Protein AF-A0A5K1GUT3-F1 (afdb_monomer_lite)

Radius of gyration: 10.03 Å; chains: 1; bounding box: 24×22×24 Å

pLDDT: mean 95.49, std 4.6, range [76.5, 98.56]

Structure (mmCIF, N/CA/C/O backbone):
data_AF-A0A5K1GUT3-F1
#
_entry.id   AF-A0A5K1GUT3-F1
#
loop_
_atom_site.group_PDB
_atom_site.id
_atom_site.type_symbol
_atom_site.label_atom_id
_atom_site.label_alt_id
_atom_site.label_comp_id
_atom_site.label_asym_id
_atom_site.label_entity_id
_atom_site.label_seq_id
_atom_site.pdbx_PDB_ins_code
_atom_site.Cartn_x
_atom_site.Cartn_y
_atom_site.Cartn_z
_atom_site.occupancy
_atom_site.B_iso_or_equiv
_atom_site.auth_seq_id
_atom_site.auth_comp_id
_atom_site.auth_asym_id
_atom_site.auth_atom_id
_atom_site.pdbx_PDB_model_num
ATOM 1 N N . ASN A 1 1 ? -19.681 -5.691 1.987 1.00 76.50 1 ASN A N 1
ATOM 2 C CA . ASN A 1 1 ? -18.579 -5.613 2.965 1.00 76.50 1 ASN A CA 1
ATOM 3 C C . ASN A 1 1 ? -17.509 -6.606 2.540 1.00 76.50 1 ASN A C 1
ATOM 5 O O . ASN A 1 1 ? -17.901 -7.636 2.003 1.00 76.50 1 ASN A O 1
ATOM 9 N N . VAL A 1 2 ? -16.220 -6.293 2.695 1.00 93.69 2 VAL A N 1
ATOM 10 C CA . VAL A 1 2 ? -15.106 -7.205 2.356 1.00 93.69 2 VAL A CA 1
ATOM 11 C C . VAL A 1 2 ? -14.227 -7.420 3.583 1.00 93.69 2 VAL A C 1
ATOM 13 O O . VAL A 1 2 ? -14.091 -6.508 4.394 1.00 93.69 2 VAL A O 1
ATOM 16 N N . ASP A 1 3 ? -13.615 -8.596 3.700 1.00 96.94 3 ASP A N 1
ATOM 17 C CA . ASP A 1 3 ? -12.814 -8.966 4.879 1.00 96.94 3 ASP A CA 1
ATOM 18 C C . ASP A 1 3 ? -11.357 -8.475 4.807 1.00 96.94 3 ASP A C 1
ATOM 20 O O . ASP A 1 3 ? -10.614 -8.552 5.783 1.00 96.94 3 ASP A O 1
ATOM 24 N N . GLY A 1 4 ? -10.930 -7.962 3.651 1.00 97.62 4 GLY A N 1
ATOM 25 C CA . GLY A 1 4 ? -9.589 -7.429 3.455 1.00 97.62 4 GLY A CA 1
ATOM 26 C C . GLY A 1 4 ? -9.404 -6.768 2.093 1.00 97.62 4 GLY A C 1
ATOM 27 O O . GLY A 1 4 ? -10.149 -7.022 1.144 1.00 97.62 4 GLY A O 1
ATOM 28 N N . ILE A 1 5 ? -8.389 -5.913 1.998 1.00 98.44 5 ILE A N 1
ATOM 29 C CA . ILE A 1 5 ? -8.017 -5.178 0.790 1.00 98.44 5 ILE A CA 1
ATOM 30 C C . ILE A 1 5 ? -6.565 -5.505 0.444 1.00 98.44 5 ILE A C 1
ATOM 32 O O . 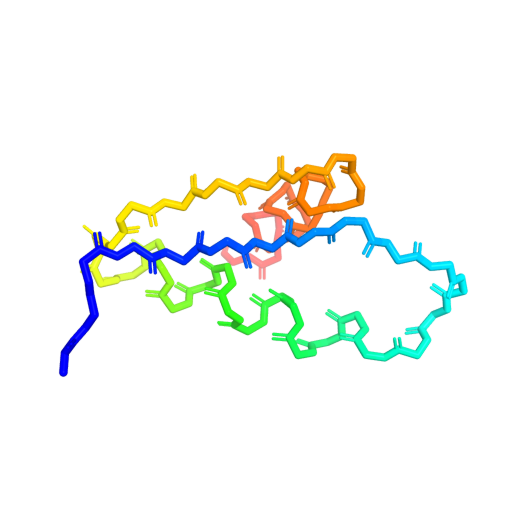ILE A 1 5 ? -5.644 -5.250 1.218 1.00 98.44 5 ILE A O 1
ATOM 36 N N . LEU A 1 6 ? -6.361 -6.053 -0.752 1.00 98.31 6 LEU A N 1
ATOM 37 C CA . LEU A 1 6 ? -5.044 -6.309 -1.322 1.00 98.31 6 LEU A CA 1
ATOM 38 C C . LEU A 1 6 ? -4.731 -5.241 -2.368 1.00 98.31 6 LEU A C 1
ATOM 40 O O . LEU A 1 6 ? -5.414 -5.146 -3.389 1.00 98.31 6 LEU A O 1
ATOM 44 N N . VAL A 1 7 ? -3.662 -4.478 -2.145 1.00 97.81 7 VAL A N 1
ATOM 45 C CA . VAL A 1 7 ? -3.130 -3.545 -3.142 1.00 97.81 7 VAL A CA 1
ATOM 46 C C . VAL A 1 7 ? -1.800 -4.083 -3.667 1.00 97.81 7 VAL A C 1
ATOM 48 O O . VAL A 1 7 ? -0.786 -4.030 -2.965 1.00 97.81 7 VAL A O 1
ATOM 51 N N . PRO A 1 8 ? -1.764 -4.601 -4.906 1.00 95.75 8 PRO A N 1
ATOM 52 C CA . PRO A 1 8 ? -0.536 -5.112 -5.490 1.00 95.75 8 PRO A CA 1
ATOM 53 C C . PRO A 1 8 ? 0.378 -3.979 -5.977 1.00 95.75 8 PRO A C 1
ATOM 55 O O . PRO A 1 8 ? 0.012 -2.793 -6.009 1.00 95.75 8 PRO A O 1
ATOM 58 N N . GLY A 1 9 ? 1.560 -4.378 -6.447 1.00 92.38 9 GLY A N 1
ATOM 59 C CA . GLY A 1 9 ? 2.469 -3.520 -7.198 1.00 92.38 9 GLY A CA 1
ATOM 60 C C . GLY A 1 9 ? 1.813 -2.883 -8.432 1.00 92.38 9 GLY A C 1
ATOM 61 O O . GLY A 1 9 ? 0.679 -3.181 -8.817 1.00 92.38 9 GLY A O 1
ATOM 62 N N . GLY A 1 10 ? 2.506 -1.941 -9.054 1.00 87.50 10 GLY A N 1
ATOM 63 C CA . GLY A 1 10 ? 2.084 -1.323 -10.308 1.00 87.50 10 GLY A CA 1
ATOM 64 C C . GLY A 1 10 ? 3.259 -0.595 -10.935 1.00 87.50 10 GLY A C 1
ATOM 65 O O . GLY A 1 10 ? 4.148 -0.147 -10.216 1.00 87.50 10 GLY A O 1
ATOM 66 N N . PHE A 1 11 ? 3.272 -0.519 -12.260 1.00 84.50 11 PHE A N 1
ATOM 67 C CA . PHE A 1 11 ? 4.307 0.179 -13.011 1.00 84.50 11 PHE A CA 1
ATOM 68 C C . PHE A 1 11 ? 3.735 1.470 -13.600 1.00 84.50 11 PHE A C 1
ATOM 70 O O . PHE A 1 11 ? 2.610 1.471 -14.102 1.00 84.50 11 PHE A O 1
ATOM 77 N N . GLY A 1 12 ? 4.513 2.550 -13.543 1.00 85.06 12 GLY A N 1
ATOM 78 C CA . GLY A 1 12 ? 4.059 3.882 -13.937 1.00 85.06 12 GLY A CA 1
ATOM 79 C C . GLY A 1 12 ? 3.114 4.535 -12.921 1.00 85.06 12 GLY A C 1
ATOM 80 O O . GLY A 1 12 ? 2.973 4.090 -11.782 1.00 85.06 12 GLY A O 1
ATOM 81 N N . ASP A 1 13 ? 2.483 5.624 -13.342 1.00 89.50 13 ASP A N 1
ATOM 82 C CA . ASP A 1 13 ? 1.673 6.536 -12.523 1.00 89.50 13 ASP A CA 1
ATOM 83 C C . ASP A 1 13 ? 0.157 6.273 -12.607 1.00 89.50 13 ASP A C 1
ATOM 85 O O . ASP A 1 13 ? -0.611 6.620 -11.699 1.00 89.50 13 ASP A O 1
ATOM 89 N N . ARG A 1 14 ? -0.298 5.629 -13.684 1.00 94.38 14 ARG A N 1
ATOM 90 C CA . ARG A 1 14 ? -1.719 5.362 -13.924 1.00 94.38 14 ARG A CA 1
ATOM 91 C C . ARG A 1 14 ? -2.335 4.517 -12.802 1.00 94.38 14 ARG A C 1
ATOM 93 O O . ARG A 1 14 ? -1.909 3.400 -12.523 1.00 94.38 14 ARG A O 1
ATOM 100 N N . GLY A 1 15 ? -3.413 5.026 -12.205 1.00 92.81 15 GLY A N 1
ATOM 101 C CA . GLY A 1 15 ? -4.194 4.319 -11.182 1.00 92.81 15 GLY A CA 1
ATOM 102 C C . GLY A 1 15 ? -3.682 4.471 -9.745 1.00 92.81 15 GLY A C 1
ATOM 103 O O . GLY A 1 15 ? -4.302 3.926 -8.833 1.00 92.81 15 GLY A O 1
ATOM 104 N N . VAL A 1 16 ? -2.614 5.246 -9.509 1.00 94.94 16 VAL A N 1
ATOM 105 C CA . VAL A 1 16 ? -2.083 5.521 -8.158 1.00 94.94 16 VAL A CA 1
ATOM 106 C C . VAL A 1 16 ? -3.135 6.156 -7.242 1.00 94.94 16 VAL A C 1
ATOM 108 O O . VAL A 1 16 ? -3.289 5.719 -6.106 1.00 94.94 16 VAL A O 1
ATOM 111 N N . GLN A 1 17 ? -3.917 7.123 -7.737 1.00 95.88 17 GLN A N 1
ATOM 112 C CA . GLN A 1 17 ? -4.953 7.788 -6.929 1.00 95.88 17 GLN A CA 1
ATOM 113 C C . GLN A 1 17 ? -6.031 6.815 -6.436 1.00 95.88 17 GLN A C 1
ATOM 115 O O . GLN A 1 17 ? -6.431 6.876 -5.278 1.00 95.88 17 GLN A O 1
ATOM 120 N N . GLY A 1 18 ? -6.447 5.862 -7.276 1.00 97.00 18 GLY A N 1
ATOM 121 C CA . GLY A 1 18 ? -7.403 4.829 -6.870 1.00 97.00 18 GLY A CA 1
ATOM 122 C C . GLY A 1 18 ? -6.850 3.931 -5.761 1.00 97.00 18 GLY A C 1
ATOM 123 O O . GLY A 1 18 ? -7.567 3.598 -4.821 1.00 97.00 18 GLY A O 1
ATOM 124 N N . LYS A 1 19 ? -5.554 3.596 -5.819 1.00 97.25 19 LYS A N 1
ATOM 125 C CA . LYS A 1 19 ? -4.887 2.823 -4.761 1.00 97.25 19 LYS A CA 1
ATOM 126 C C . LYS A 1 19 ? -4.804 3.603 -3.444 1.00 97.25 19 LYS A C 1
ATOM 128 O O . LYS A 1 19 ? -5.018 3.010 -2.393 1.00 9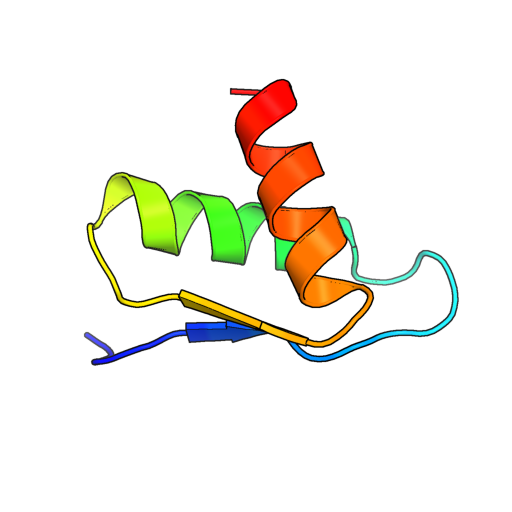7.25 19 LYS A O 1
ATOM 133 N N . ILE A 1 20 ? -4.541 4.914 -3.495 1.00 97.56 20 ILE A N 1
ATOM 134 C CA . ILE A 1 20 ? -4.549 5.786 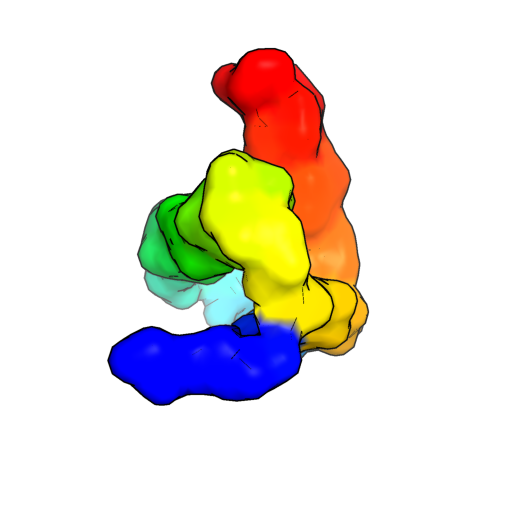-2.304 1.00 97.56 20 ILE A CA 1
ATOM 135 C C . ILE A 1 20 ? -5.945 5.801 -1.668 1.00 97.56 20 ILE A C 1
ATOM 137 O O . ILE A 1 20 ? -6.064 5.615 -0.461 1.00 97.56 20 ILE A O 1
ATOM 141 N N . LEU A 1 21 ? -7.006 5.940 -2.470 1.00 97.94 21 LEU A N 1
ATOM 142 C CA . LEU A 1 21 ? -8.386 5.885 -1.971 1.00 97.94 21 LEU A CA 1
ATOM 143 C C . LEU A 1 21 ? -8.722 4.529 -1.329 1.00 97.94 21 LEU A C 1
ATOM 145 O O . LEU A 1 21 ? -9.383 4.494 -0.294 1.00 97.94 21 LEU A O 1
ATOM 149 N N . ALA A 1 22 ? -8.233 3.423 -1.897 1.00 97.81 22 ALA A N 1
ATOM 150 C CA . ALA A 1 22 ? -8.409 2.093 -1.314 1.00 97.81 22 ALA A CA 1
ATOM 151 C C . ALA A 1 22 ? -7.682 1.940 0.036 1.00 97.81 22 ALA A C 1
ATOM 153 O O . ALA A 1 22 ? -8.255 1.385 0.973 1.00 97.81 22 ALA A O 1
ATOM 154 N N . ALA A 1 23 ? -6.454 2.459 0.156 1.00 98.06 23 ALA A N 1
ATOM 155 C CA . ALA A 1 23 ? -5.706 2.466 1.416 1.00 98.06 23 ALA A CA 1
ATOM 156 C C . ALA A 1 23 ? -6.407 3.313 2.493 1.00 98.06 23 ALA A C 1
ATOM 158 O O . ALA A 1 23 ? -6.561 2.855 3.626 1.00 98.06 23 ALA A O 1
ATOM 159 N N . LYS A 1 24 ? -6.921 4.491 2.115 1.00 98.31 24 LYS A N 1
ATOM 160 C CA . LYS A 1 24 ? -7.678 5.373 3.013 1.00 98.31 24 LYS A CA 1
ATOM 161 C C . LYS A 1 24 ? -8.931 4.689 3.536 1.00 98.31 24 LYS A C 1
ATOM 163 O O . LYS A 1 24 ? -9.154 4.641 4.743 1.00 98.31 24 LYS A O 1
ATOM 168 N N . TYR A 1 25 ? -9.710 4.101 2.629 1.00 97.94 25 TYR A N 1
ATOM 169 C CA . TYR A 1 25 ? -10.910 3.358 2.995 1.00 97.94 25 TYR A CA 1
ATOM 170 C C . TYR A 1 25 ? -10.588 2.223 3.973 1.00 97.94 25 TYR A C 1
ATOM 172 O O . TYR A 1 25 ? -11.280 2.080 4.980 1.00 97.94 25 TYR A O 1
ATOM 180 N N . ALA A 1 26 ? -9.523 1.456 3.715 1.00 98.12 26 ALA A N 1
ATOM 181 C CA . ALA A 1 26 ? -9.115 0.371 4.600 1.00 98.12 26 ALA A CA 1
ATOM 182 C C . ALA A 1 26 ? -8.793 0.872 6.019 1.00 98.12 26 ALA A C 1
ATOM 184 O O . ALA A 1 26 ? -9.298 0.320 6.997 1.00 98.12 26 ALA A O 1
ATOM 185 N N . ARG A 1 27 ? -8.017 1.960 6.131 1.00 97.50 27 ARG A N 1
ATOM 186 C CA . ARG A 1 27 ? -7.613 2.556 7.413 1.00 97.50 27 ARG A CA 1
ATOM 187 C C . ARG A 1 27 ? -8.795 3.130 8.195 1.00 97.50 27 ARG A C 1
ATOM 189 O O . ARG A 1 27 ? -8.921 2.850 9.384 1.00 97.50 27 ARG A O 1
ATOM 196 N N . GLU A 1 28 ? -9.660 3.906 7.544 1.00 97.50 28 GLU A N 1
ATOM 197 C CA . GLU A 1 28 ? -10.805 4.563 8.197 1.00 97.50 28 GLU A CA 1
ATOM 198 C C . GLU A 1 28 ? -11.889 3.572 8.639 1.00 97.50 28 GLU A C 1
ATOM 200 O O . GLU A 1 28 ? -12.572 3.815 9.629 1.00 97.50 28 GLU A O 1
ATOM 205 N N . ASN A 1 29 ? -12.023 2.440 7.942 1.00 97.56 29 ASN A N 1
ATOM 206 C CA . ASN A 1 29 ? -13.040 1.424 8.233 1.00 97.56 29 ASN A CA 1
ATOM 207 C C . ASN A 1 29 ? -12.479 0.204 8.981 1.00 97.56 29 ASN A C 1
ATOM 209 O O . ASN A 1 29 ? -13.179 -0.794 9.123 1.00 97.56 29 ASN A O 1
ATOM 213 N N . GLN A 1 30 ? -11.222 0.264 9.438 1.00 97.31 30 GLN A N 1
ATOM 214 C CA . GLN A 1 30 ? -10.533 -0.836 10.126 1.00 97.31 30 GLN A CA 1
ATOM 215 C C . GLN A 1 30 ? -10.565 -2.169 9.347 1.00 97.31 30 GLN A C 1
ATOM 217 O O . GLN A 1 30 ? -10.612 -3.248 9.936 1.00 97.31 30 GLN A O 1
ATOM 222 N N . VAL A 1 31 ? -10.523 -2.099 8.013 1.00 98.44 31 VAL A N 1
ATOM 223 C CA . VAL A 1 31 ? -10.459 -3.274 7.136 1.00 98.44 31 VAL A CA 1
ATOM 224 C C . VAL A 1 31 ? -8.989 -3.676 6.962 1.00 98.44 31 VAL A C 1
ATOM 226 O O . VAL A 1 31 ? -8.167 -2.819 6.625 1.00 98.44 31 VAL A O 1
ATOM 229 N N . PRO A 1 32 ? -8.623 -4.958 7.150 1.00 98.38 32 PRO A N 1
ATOM 230 C CA . PRO A 1 32 ? -7.260 -5.433 6.931 1.00 98.38 32 PRO A CA 1
ATOM 231 C C . PRO A 1 32 ? -6.712 -5.048 5.551 1.00 98.38 32 PRO A C 1
ATOM 233 O O . PRO A 1 32 ? -7.360 -5.264 4.528 1.00 98.38 32 PRO A O 1
ATOM 236 N N . TYR A 1 33 ? -5.496 -4.505 5.519 1.00 98.44 33 TYR A N 1
ATOM 237 C CA . TYR A 1 33 ? -4.829 -4.053 4.300 1.00 98.44 33 TYR A CA 1
ATOM 238 C C . TYR A 1 33 ? -3.504 -4.790 4.100 1.00 98.44 33 TYR A C 1
ATOM 240 O O . TYR A 1 33 ? -2.650 -4.787 4.987 1.00 98.44 33 TYR A O 1
ATOM 248 N N . LEU A 1 34 ? -3.297 -5.365 2.914 1.00 98.56 34 LEU A N 1
ATOM 249 C CA . LEU A 1 34 ? -2.011 -5.916 2.490 1.00 98.56 34 LEU A CA 1
ATOM 250 C C . LEU A 1 34 ? -1.513 -5.162 1.253 1.00 98.56 34 LEU A C 1
ATOM 252 O O . LEU A 1 34 ? -2.076 -5.277 0.166 1.00 98.56 34 LEU A O 1
ATOM 256 N N . GLY A 1 35 ? -0.436 -4.394 1.416 1.00 97.81 35 GLY A N 1
ATOM 257 C CA . GLY A 1 35 ? 0.224 -3.679 0.326 1.00 97.81 35 GLY A CA 1
ATOM 258 C C . GLY A 1 35 ? 1.496 -4.392 -0.124 1.00 97.81 35 GLY A C 1
ATOM 259 O O . GLY A 1 35 ? 2.424 -4.533 0.666 1.00 97.81 35 GLY A O 1
ATOM 260 N N . ILE A 1 36 ? 1.580 -4.791 -1.395 1.00 97.12 36 ILE A N 1
ATOM 261 C CA . ILE A 1 36 ? 2.779 -5.435 -1.959 1.00 97.12 36 ILE A CA 1
ATOM 262 C C . ILE A 1 36 ? 3.566 -4.417 -2.788 1.00 97.12 36 ILE A C 1
ATOM 264 O O . ILE A 1 36 ? 3.025 -3.831 -3.728 1.00 97.12 36 ILE A O 1
ATOM 268 N N . CYS A 1 37 ? 4.858 -4.244 -2.485 1.00 94.88 37 CYS A N 1
ATOM 269 C CA . CYS A 1 37 ? 5.762 -3.337 -3.205 1.00 94.88 37 CYS A CA 1
ATOM 27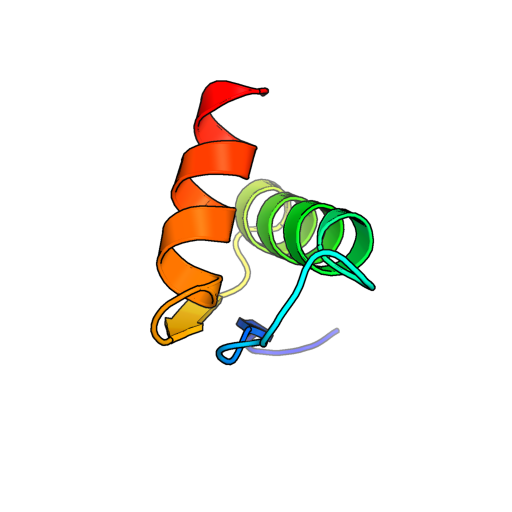0 C C . CYS A 1 37 ? 5.198 -1.900 -3.248 1.00 94.88 37 CYS A C 1
ATOM 272 O O . CYS A 1 37 ? 5.070 -1.271 -2.197 1.00 94.88 37 CYS A O 1
ATOM 274 N N . LEU A 1 38 ? 4.788 -1.397 -4.420 1.00 96.00 38 LEU A N 1
ATOM 275 C CA . LEU A 1 38 ? 4.117 -0.098 -4.543 1.00 96.00 38 LEU A CA 1
ATOM 276 C C . LEU A 1 38 ? 2.902 0.004 -3.607 1.00 96.00 38 LEU A C 1
ATOM 278 O O . LEU A 1 38 ? 2.672 1.063 -3.043 1.00 96.00 38 LEU A O 1
ATOM 282 N N . GLY A 1 39 ? 2.156 -1.078 -3.365 1.00 97.00 39 GLY A N 1
ATOM 283 C CA . GLY A 1 39 ? 1.022 -1.057 -2.434 1.00 97.00 39 GLY A CA 1
ATOM 284 C C . GLY A 1 39 ? 1.396 -0.670 -0.998 1.00 97.00 39 GLY A C 1
ATOM 285 O O . GLY A 1 39 ? 0.610 -0.009 -0.323 1.00 97.00 39 GLY A O 1
ATOM 286 N N . MET A 1 40 ? 2.603 -1.016 -0.538 1.00 97.31 40 MET A N 1
ATOM 287 C CA . MET A 1 40 ? 3.119 -0.556 0.757 1.00 97.31 40 MET A CA 1
ATOM 288 C C . MET A 1 40 ? 3.434 0.945 0.712 1.00 97.31 40 MET A C 1
ATOM 290 O O . MET A 1 40 ? 3.052 1.685 1.614 1.00 97.31 40 MET A O 1
ATOM 294 N N . GLN A 1 41 ? 4.077 1.411 -0.362 1.00 97.50 41 GLN A N 1
ATOM 295 C CA . GLN A 1 41 ? 4.383 2.834 -0.556 1.00 97.50 41 GLN A CA 1
ATOM 296 C C . GLN A 1 41 ? 3.105 3.681 -0.608 1.00 97.50 41 GLN A C 1
ATOM 298 O O . GLN A 1 41 ? 3.059 4.759 -0.026 1.00 97.50 41 GLN A O 1
ATOM 303 N N . ILE A 1 42 ? 2.046 3.172 -1.246 1.00 97.94 42 ILE A N 1
ATOM 304 C CA . ILE A 1 42 ? 0.730 3.816 -1.275 1.00 97.94 42 ILE A CA 1
ATOM 305 C C . ILE A 1 42 ? 0.166 4.005 0.134 1.00 97.94 42 ILE A C 1
ATOM 307 O O . ILE A 1 42 ? -0.368 5.074 0.406 1.00 97.94 42 ILE A O 1
ATOM 311 N N . ALA A 1 43 ? 0.307 3.021 1.028 1.00 97.81 43 ALA A N 1
ATOM 312 C CA . ALA A 1 43 ? -0.168 3.157 2.405 1.00 97.81 43 ALA A CA 1
ATOM 313 C C . ALA A 1 43 ? 0.572 4.280 3.151 1.00 97.81 43 ALA A C 1
ATOM 315 O O . ALA A 1 43 ? -0.053 5.085 3.831 1.00 97.81 43 ALA A O 1
ATOM 316 N N . VAL A 1 44 ? 1.891 4.391 2.959 1.00 97.94 44 VAL A N 1
ATOM 317 C CA . VAL A 1 44 ? 2.693 5.487 3.534 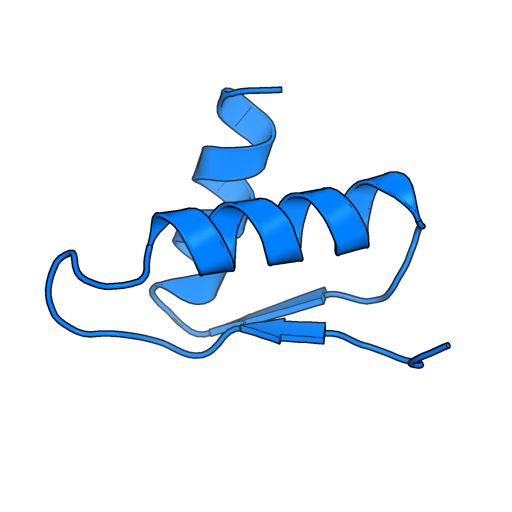1.00 97.94 44 VAL A CA 1
ATOM 318 C C . VAL A 1 44 ? 2.278 6.844 2.959 1.00 97.94 44 VAL A C 1
ATOM 320 O O . VAL A 1 44 ? 2.118 7.807 3.703 1.00 97.94 44 VAL A O 1
ATOM 323 N N . VAL A 1 45 ? 2.083 6.926 1.639 1.00 97.38 45 VAL A N 1
ATOM 324 C CA . VAL A 1 45 ? 1.642 8.154 0.958 1.00 97.38 45 VAL A CA 1
ATOM 325 C C . VAL A 1 45 ? 0.251 8.581 1.418 1.00 97.38 45 VAL A C 1
ATOM 327 O O . VAL A 1 45 ? 0.025 9.770 1.620 1.00 97.38 45 VAL A O 1
ATOM 330 N N . GLU A 1 46 ? -0.678 7.637 1.563 1.00 97.75 46 GLU A N 1
ATOM 331 C CA . GLU A 1 46 ? -2.017 7.903 2.087 1.00 97.75 46 GLU A CA 1
ATOM 332 C C . GLU A 1 46 ? -1.950 8.443 3.513 1.00 97.75 46 GLU A C 1
ATOM 334 O O . GLU A 1 46 ? -2.515 9.504 3.781 1.00 97.75 46 GLU A O 1
ATOM 339 N N . PHE A 1 47 ? -1.199 7.772 4.388 1.00 97.12 47 PHE A N 1
ATOM 340 C CA . PHE A 1 47 ? -1.059 8.171 5.783 1.00 97.12 47 PHE A CA 1
ATOM 341 C C . PHE A 1 47 ? -0.428 9.561 5.927 1.00 97.12 47 PHE A C 1
ATOM 343 O O . PHE A 1 47 ? -0.898 10.369 6.712 1.00 97.12 47 PHE A O 1
ATOM 350 N N . ALA A 1 48 ? 0.600 9.877 5.135 1.00 98.00 48 ALA A N 1
ATOM 351 C CA . ALA A 1 48 ? 1.272 11.177 5.187 1.00 98.00 48 ALA A CA 1
ATOM 352 C C . ALA A 1 48 ? 0.426 12.348 4.646 1.00 98.00 48 ALA A C 1
ATOM 354 O O . ALA A 1 48 ? 0.763 13.506 4.885 1.00 98.00 48 ALA A O 1
ATOM 355 N N . ARG A 1 49 ? -0.628 12.071 3.869 1.00 94.44 49 ARG A N 1
ATOM 356 C CA . ARG A 1 49 ? -1.515 13.087 3.271 1.00 94.44 49 ARG A CA 1
ATOM 357 C C . ARG A 1 49 ? -2.803 13.313 4.068 1.00 94.44 49 ARG A C 1
ATOM 359 O O . ARG A 1 49 ? -3.615 14.131 3.634 1.00 94.44 49 ARG A O 1
ATOM 366 N N . SER A 1 50 ? -2.999 12.570 5.157 1.00 82.62 50 SER A N 1
ATOM 367 C CA . SER A 1 50 ? -4.249 12.499 5.918 1.00 82.62 50 SER A CA 1
ATOM 368 C C . SER A 1 50 ? -4.099 13.023 7.337 1.00 82.62 50 SER A C 1
ATOM 370 O O . SER A 1 50 ? -2.985 12.918 7.891 1.00 82.62 50 SER A O 1
#

Organism: NCBI:txid210225

Foldseek 3Di:
DDQAEEAEDDPDDPCLVVLLVSLVCCVVVVHHYDAYDVSVVSNVVSVVVD

Secondary str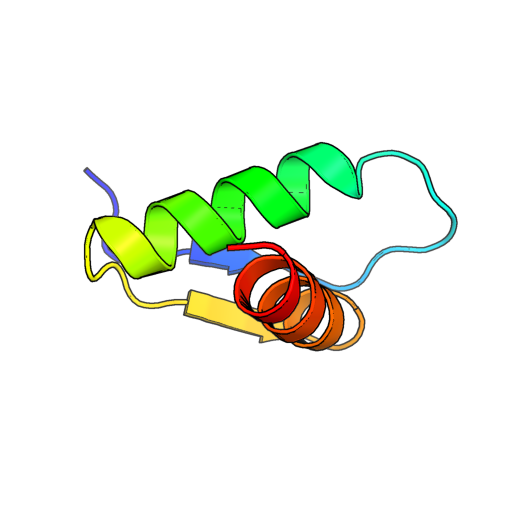ucture (DSSP, 8-state):
--S-EEE---SSSTTHHHHHHHHHHHHHTT--EEE-THHHHHHHHHHHT-

Sequence (50 aa):
NVDGILVPGGFGDRGVQGKILAAKYARENQVPYLGICLGMQIAVVEFARS

InterPro domains:
  IPR004468 CTP synthase [PTHR11550] (2-50)
  IPR017926 Glutamine amidotransferase [PF00117] (1-49)
  IPR029062 Class I glutamine amidotransferase-like [G3DSA:3.40.50.880] (1-50)
  IPR029062 Class I glutamine amidotransferase-like [SSF52317] (1-49)